Protein AF-A0A950KCS1-F1 (afdb_monomer)

Solvent-accessible surface area (backbone atoms only — not comparable to full-atom values): 5637 Å² total; per-residue (Å²): 140,82,80,82,80,74,81,78,84,79,77,82,72,83,78,90,73,86,90,78,87,80,94,79,75,80,83,79,76,65,76,73,75,63,72,41,43,82,72,50,71,60,78,54,34,31,34,21,35,25,68,80,41,62,67,54,26,52,52,53,35,34,56,56,17,46,78,66,68,21,42,51,40,84,76,49,76,58,86,51,38,38,36,26,38,25,37,78,119

Mean predicted aligned error: 13.8 Å

pLDDT: mean 78.56, std 21.39, range [35.41, 97.88]

Structure (mmCIF, N/CA/C/O backbone):
data_AF-A0A950KCS1-F1
#
_entry.id   AF-A0A950KCS1-F1
#
loop_
_atom_site.group_PDB
_atom_site.id
_atom_site.type_symbol
_atom_site.label_atom_id
_atom_site.label_alt_id
_atom_site.label_comp_id
_atom_site.label_asym_id
_atom_site.label_entity_id
_atom_site.label_seq_id
_atom_site.pdbx_PDB_ins_code
_atom_site.Cartn_x
_atom_site.Cartn_y
_atom_site.Cartn_z
_atom_site.occupancy
_atom_site.B_iso_or_equiv
_atom_site.auth_seq_id
_atom_site.auth_comp_id
_atom_site.auth_asym_id
_atom_site.auth_atom_id
_atom_site.pdbx_PDB_model_num
ATOM 1 N N . MET A 1 1 ? -4.292 21.567 -20.611 1.00 37.69 1 MET A N 1
ATOM 2 C CA . MET A 1 1 ? -3.448 20.480 -20.067 1.00 37.69 1 MET A CA 1
ATOM 3 C C . MET A 1 1 ? -2.318 21.130 -19.278 1.00 37.69 1 MET A C 1
ATOM 5 O O . MET A 1 1 ? -1.359 21.604 -19.870 1.00 37.69 1 MET A O 1
ATOM 9 N N . GLN A 1 2 ? -2.513 21.310 -17.971 1.00 37.50 2 GLN A N 1
ATOM 10 C CA . GLN A 1 2 ? -1.663 22.128 -17.101 1.00 37.50 2 GLN A CA 1
ATOM 11 C C . GLN A 1 2 ? -1.072 21.217 -16.024 1.00 37.50 2 GLN A C 1
ATOM 13 O O . GLN A 1 2 ? -1.792 20.710 -15.171 1.00 37.50 2 GLN A O 1
ATOM 18 N N . TRP A 1 3 ? 0.229 20.953 -16.119 1.00 35.41 3 TRP A N 1
ATOM 19 C CA . TRP A 1 3 ? 0.968 20.185 -15.120 1.00 35.41 3 TRP A CA 1
ATOM 20 C C . TRP A 1 3 ? 1.096 20.993 -13.818 1.00 35.41 3 TRP A C 1
ATOM 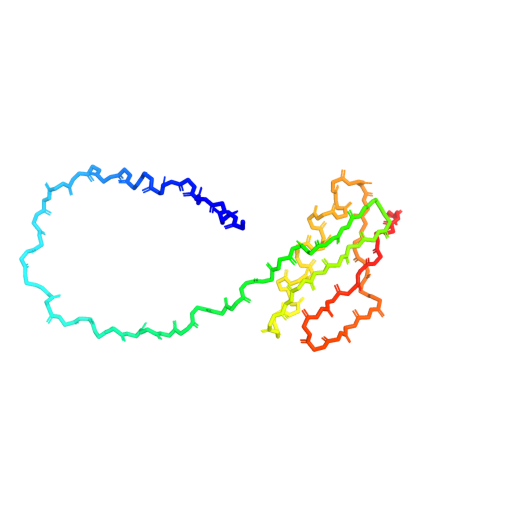22 O O . TRP A 1 3 ? 1.392 22.192 -13.885 1.00 35.41 3 TRP A O 1
ATOM 32 N N . PRO A 1 4 ? 0.916 20.381 -12.632 1.00 50.34 4 PRO A N 1
ATOM 33 C CA . PRO A 1 4 ? 1.100 21.076 -11.368 1.00 50.34 4 PRO A CA 1
ATOM 34 C C . PRO A 1 4 ? 2.587 21.383 -11.167 1.00 50.34 4 PRO A C 1
ATOM 36 O O . PRO A 1 4 ? 3.423 20.484 -11.049 1.00 50.34 4 PRO A O 1
ATOM 39 N N . ARG A 1 5 ? 2.926 22.677 -11.122 1.00 48.75 5 ARG A N 1
ATOM 40 C CA . ARG A 1 5 ? 4.243 23.139 -10.674 1.00 48.75 5 ARG A CA 1
ATOM 41 C C . ARG A 1 5 ? 4.415 22.705 -9.219 1.00 48.75 5 ARG A C 1
ATOM 43 O O . ARG A 1 5 ? 3.762 23.248 -8.331 1.00 48.75 5 ARG A O 1
ATOM 50 N N . ARG A 1 6 ? 5.264 21.703 -8.979 1.00 54.56 6 ARG A N 1
ATOM 51 C CA . ARG A 1 6 ? 5.630 21.276 -7.624 1.00 54.56 6 ARG A CA 1
ATOM 52 C C . ARG A 1 6 ? 6.266 22.459 -6.873 1.00 54.56 6 ARG A C 1
ATOM 54 O O . ARG A 1 6 ? 7.052 23.192 -7.480 1.00 54.56 6 ARG A O 1
ATOM 61 N N . PRO A 1 7 ? 5.922 22.677 -5.591 1.00 51.03 7 PRO A N 1
ATOM 62 C CA . PRO A 1 7 ? 6.446 23.788 -4.811 1.00 51.03 7 PRO A CA 1
ATOM 63 C C . PRO A 1 7 ? 7.964 23.674 -4.711 1.00 51.03 7 PRO A C 1
ATOM 65 O O . PRO A 1 7 ? 8.506 22.612 -4.403 1.00 51.03 7 PRO A O 1
ATOM 68 N N . GLY A 1 8 ? 8.636 24.781 -5.027 1.00 44.09 8 GLY A N 1
ATOM 69 C CA . GLY A 1 8 ? 10.085 24.873 -5.045 1.00 44.09 8 GLY A CA 1
ATOM 70 C C . GLY A 1 8 ? 10.686 24.381 -3.735 1.00 44.09 8 GLY A C 1
ATOM 71 O O . GLY A 1 8 ? 10.334 24.860 -2.656 1.00 44.09 8 GLY A O 1
ATOM 72 N N . CYS A 1 9 ? 11.622 23.440 -3.841 1.00 49.06 9 CYS A N 1
ATOM 73 C CA . CYS A 1 9 ? 12.512 23.085 -2.751 1.00 49.06 9 CYS A CA 1
ATOM 74 C C . CYS A 1 9 ? 13.319 24.332 -2.377 1.00 49.06 9 CYS A C 1
ATOM 76 O O . CYS A 1 9 ? 14.338 24.649 -2.989 1.00 49.06 9 CYS A O 1
ATOM 78 N N . ARG A 1 10 ? 12.846 25.067 -1.368 1.00 52.00 10 ARG A N 1
ATOM 79 C CA . ARG A 1 10 ? 13.603 26.121 -0.700 1.00 52.00 10 ARG A CA 1
ATOM 80 C C . ARG A 1 10 ? 14.689 25.422 0.125 1.00 52.00 10 ARG A C 1
ATOM 82 O O . ARG A 1 10 ? 14.516 25.182 1.315 1.00 52.00 10 ARG A O 1
ATOM 89 N N . PHE A 1 11 ? 15.781 25.021 -0.529 1.00 51.81 11 PHE A N 1
ATOM 90 C CA . PHE A 1 11 ? 16.959 24.481 0.146 1.00 51.81 11 PHE A CA 1
ATOM 91 C C . PHE A 1 11 ? 17.616 25.636 0.908 1.00 51.81 11 PHE A C 1
ATOM 93 O O . PHE A 1 11 ? 18.356 26.442 0.346 1.00 51.81 11 PHE A O 1
ATOM 100 N N . SER A 1 12 ? 17.265 25.762 2.189 1.00 52.22 12 SER A N 1
ATOM 101 C CA . SER A 1 12 ? 17.931 26.640 3.147 1.00 52.22 12 SER A CA 1
ATOM 102 C C . SER A 1 12 ? 19.394 26.207 3.262 1.00 52.22 12 SER A C 1
ATOM 104 O O . SER A 1 12 ? 19.721 25.254 3.964 1.00 52.22 12 SER A O 1
ATOM 106 N N . ARG A 1 13 ? 20.278 26.878 2.519 1.00 52.28 13 ARG A N 1
ATOM 107 C CA . ARG A 1 13 ? 21.734 26.717 2.593 1.00 52.28 13 ARG A CA 1
ATOM 108 C C . ARG A 1 13 ? 22.304 27.918 3.339 1.00 52.28 13 ARG A C 1
ATOM 110 O O . ARG A 1 13 ? 22.741 28.895 2.740 1.00 52.28 13 ARG A O 1
ATOM 117 N N . ARG A 1 14 ? 22.263 27.857 4.673 1.00 59.00 14 ARG A N 1
ATOM 118 C CA . ARG A 1 14 ? 23.244 28.583 5.490 1.00 59.00 14 ARG A CA 1
ATOM 119 C C . ARG A 1 14 ? 24.605 27.915 5.267 1.00 59.00 14 ARG A C 1
ATOM 121 O O . ARG A 1 14 ? 24.675 26.693 5.192 1.00 59.00 14 ARG A O 1
ATOM 128 N N . ASN A 1 15 ? 25.637 28.746 5.180 1.00 46.53 15 ASN A N 1
ATOM 129 C CA . ASN A 1 15 ? 27.056 28.439 4.969 1.00 46.53 15 ASN A CA 1
ATOM 130 C C . ASN A 1 15 ? 27.500 28.256 3.511 1.00 46.53 15 ASN A C 1
ATOM 132 O O . ASN A 1 15 ? 27.823 27.171 3.036 1.00 46.53 15 ASN A O 1
ATOM 136 N N . ALA A 1 16 ? 27.605 29.407 2.843 1.00 54.94 16 ALA A N 1
ATOM 137 C CA . ALA A 1 16 ? 28.646 29.671 1.863 1.00 54.94 16 ALA A CA 1
ATOM 138 C C . ALA A 1 16 ? 30.013 29.620 2.568 1.00 54.94 16 ALA A C 1
ATOM 140 O O . ALA A 1 16 ? 30.323 30.476 3.393 1.00 54.94 16 ALA A O 1
ATOM 141 N N . GLY A 1 17 ? 30.812 28.600 2.280 1.00 51.22 17 GLY A N 1
ATOM 142 C CA . GLY A 1 17 ? 32.150 28.474 2.839 1.00 51.22 17 GLY A CA 1
ATOM 143 C C . GLY A 1 17 ? 32.891 27.305 2.215 1.00 51.22 17 GLY A C 1
ATOM 144 O O . GLY A 1 17 ? 32.682 26.171 2.619 1.00 51.22 17 GLY A O 1
ATOM 145 N N . LEU A 1 18 ? 33.746 27.629 1.241 1.00 54.34 18 LEU A N 1
ATOM 146 C CA . LEU A 1 18 ? 34.880 26.831 0.762 1.00 54.34 18 LEU A CA 1
ATOM 147 C C . LEU A 1 18 ? 34.579 25.421 0.219 1.00 54.34 18 LEU A C 1
ATOM 149 O O . LEU A 1 18 ? 34.717 24.426 0.916 1.00 54.34 18 LEU A O 1
ATOM 153 N N . PHE A 1 19 ? 34.320 25.333 -1.087 1.00 45.72 19 PHE A N 1
ATOM 154 C CA . PHE A 1 19 ? 34.579 24.116 -1.867 1.00 45.72 19 PHE A CA 1
ATOM 155 C C . PHE A 1 19 ? 35.461 24.465 -3.068 1.00 45.72 19 PHE A C 1
ATOM 157 O O . PHE A 1 19 ? 34.992 24.642 -4.190 1.00 45.72 19 PHE A O 1
ATOM 164 N N . ALA A 1 20 ? 36.760 24.602 -2.804 1.00 54.50 20 ALA A N 1
ATOM 165 C CA . ALA A 1 20 ? 37.791 24.403 -3.810 1.00 54.50 20 ALA A CA 1
ATOM 166 C C . ALA A 1 20 ? 38.251 22.942 -3.710 1.00 54.50 20 ALA A C 1
ATOM 168 O O . ALA A 1 20 ? 38.494 22.460 -2.608 1.00 54.50 20 ALA A O 1
ATOM 169 N N . LEU A 1 21 ? 38.393 22.286 -4.865 1.00 52.78 21 LEU A N 1
ATOM 170 C CA . LEU A 1 21 ? 39.079 21.001 -5.061 1.00 52.78 21 LEU A CA 1
ATOM 171 C C . LEU A 1 21 ? 38.376 19.754 -4.505 1.00 52.78 21 LEU A C 1
ATOM 173 O O . LEU A 1 21 ? 38.795 19.204 -3.500 1.00 52.78 21 LEU A O 1
ATOM 177 N N . LEU A 1 22 ? 37.376 19.250 -5.235 1.00 52.22 22 LEU A N 1
ATOM 178 C CA . LEU A 1 22 ? 37.097 17.806 -5.371 1.00 52.22 22 LEU A CA 1
ATOM 179 C C . LEU A 1 22 ? 36.175 17.602 -6.584 1.00 52.22 22 LEU A C 1
ATOM 181 O O . LEU A 1 22 ? 34.998 17.271 -6.488 1.00 52.22 22 LEU A O 1
ATOM 185 N N . ALA A 1 23 ? 36.731 17.890 -7.760 1.00 54.44 23 ALA A N 1
ATOM 186 C CA . ALA A 1 23 ? 36.080 17.739 -9.054 1.00 54.44 23 ALA A CA 1
ATOM 187 C C . ALA A 1 23 ? 36.287 16.325 -9.620 1.00 54.44 23 ALA A C 1
ATOM 189 O O . ALA A 1 23 ? 36.829 16.196 -10.705 1.00 54.44 23 ALA A O 1
ATOM 190 N N . VAL A 1 24 ? 35.895 15.271 -8.896 1.00 56.28 24 VAL A N 1
ATOM 191 C CA . VAL A 1 24 ? 35.669 13.927 -9.468 1.00 56.28 24 VAL A CA 1
ATOM 192 C C . VAL A 1 24 ? 34.661 13.191 -8.580 1.00 56.28 24 VAL A C 1
ATOM 194 O O . VAL A 1 24 ? 35.030 12.406 -7.714 1.00 56.28 24 VAL A O 1
ATOM 197 N N . VAL A 1 25 ? 33.371 13.443 -8.776 1.00 56.12 25 VAL A N 1
ATOM 198 C CA . VAL A 1 25 ? 32.345 12.462 -8.406 1.00 56.12 25 VAL A CA 1
ATOM 199 C C . VAL A 1 25 ? 31.548 12.231 -9.672 1.00 56.12 25 VAL A C 1
ATOM 201 O O . VAL A 1 25 ? 30.856 13.129 -10.153 1.00 56.12 25 VAL A O 1
ATOM 204 N N . GLY A 1 26 ? 31.777 11.062 -10.269 1.00 50.53 26 GLY A N 1
ATOM 205 C CA . GLY A 1 26 ? 31.077 10.605 -11.454 1.00 50.53 26 GLY A CA 1
ATOM 206 C C . GLY A 1 26 ? 29.575 10.736 -11.251 1.00 50.53 26 GLY A C 1
ATOM 207 O O . GLY A 1 26 ? 29.038 10.444 -10.184 1.00 50.53 26 GLY A O 1
ATOM 208 N N . LEU A 1 27 ? 28.912 11.234 -12.286 1.00 54.28 27 LEU A N 1
ATOM 209 C CA . LEU A 1 27 ? 27.466 11.265 -12.390 1.00 54.28 27 LEU A CA 1
ATOM 210 C C . LEU A 1 27 ? 26.967 9.824 -12.550 1.00 54.28 27 LEU A C 1
ATOM 212 O O . LEU A 1 27 ? 26.620 9.409 -13.655 1.00 54.28 27 LEU A O 1
ATOM 216 N N . ASP A 1 28 ? 26.896 9.073 -11.453 1.00 46.19 28 ASP A N 1
ATOM 217 C CA . ASP A 1 28 ? 25.968 7.952 -11.337 1.00 46.19 28 ASP A CA 1
ATOM 218 C C . ASP A 1 28 ? 24.552 8.536 -11.378 1.00 46.19 28 ASP A C 1
ATOM 220 O O . ASP A 1 28 ? 23.874 8.740 -10.372 1.00 46.19 28 ASP A O 1
ATOM 224 N N . SER A 1 29 ? 24.097 8.837 -12.593 1.00 51.31 29 SER A N 1
ATOM 225 C CA . SER A 1 29 ? 22.689 9.027 -12.931 1.00 51.31 29 SER A CA 1
ATOM 226 C C . SER A 1 29 ? 22.003 7.659 -12.936 1.00 51.31 29 SER A C 1
ATOM 228 O O . SER A 1 29 ? 21.380 7.244 -13.909 1.00 51.31 29 SER A O 1
ATOM 230 N N . GLY A 1 30 ? 22.140 6.929 -11.826 1.00 49.91 30 GLY A N 1
ATOM 231 C CA . GLY A 1 30 ? 21.300 5.782 -11.546 1.00 49.91 30 GLY A CA 1
ATOM 232 C C . GLY A 1 30 ? 19.864 6.283 -11.538 1.00 49.91 30 GLY A C 1
ATOM 233 O O . GLY A 1 30 ? 19.528 7.186 -10.771 1.00 49.91 30 GLY A O 1
ATOM 234 N N . CYS A 1 31 ? 19.035 5.755 -12.440 1.00 61.62 31 CYS A N 1
ATOM 235 C CA . CYS A 1 31 ? 17.598 5.988 -12.418 1.00 61.62 31 CYS A CA 1
ATOM 236 C C . CYS A 1 31 ? 17.109 5.758 -10.988 1.00 61.62 31 CYS A C 1
ATOM 238 O O . CYS A 1 31 ? 17.180 4.636 -10.485 1.00 61.62 31 CYS A O 1
ATOM 240 N N . LEU A 1 32 ? 16.657 6.824 -10.318 1.00 66.31 32 LEU A N 1
ATOM 241 C CA . LEU A 1 32 ? 16.026 6.678 -9.014 1.00 66.31 32 LEU A CA 1
ATOM 242 C C . LEU A 1 32 ? 14.848 5.711 -9.200 1.00 66.31 32 LEU A C 1
ATOM 244 O O . LEU A 1 32 ? 14.055 5.925 -10.125 1.00 66.31 32 LEU A O 1
ATOM 248 N N . PRO A 1 33 ? 14.740 4.645 -8.386 1.00 65.00 33 PRO A N 1
ATOM 249 C CA . PRO A 1 33 ? 13.646 3.695 -8.508 1.00 65.00 33 PRO A CA 1
ATOM 250 C C . PRO A 1 33 ? 12.327 4.461 -8.433 1.00 65.00 33 PRO A C 1
ATOM 252 O O . PRO A 1 33 ? 12.149 5.314 -7.556 1.00 65.00 33 PRO A O 1
ATOM 255 N N . VAL A 1 34 ? 11.430 4.201 -9.389 1.00 77.00 34 VAL A N 1
ATOM 256 C CA . VAL A 1 34 ? 10.117 4.847 -9.426 1.00 77.00 34 VAL A CA 1
ATOM 257 C C . VAL A 1 34 ? 9.395 4.469 -8.140 1.00 77.00 34 VAL A C 1
ATOM 259 O O . VAL A 1 34 ? 9.045 3.312 -7.910 1.00 77.00 34 VAL A O 1
ATOM 262 N N . GLN A 1 35 ? 9.244 5.463 -7.270 1.00 85.81 35 GLN A N 1
ATOM 263 C CA . GLN A 1 35 ? 8.679 5.270 -5.949 1.00 85.81 35 GLN A CA 1
ATOM 264 C C . GLN A 1 35 ? 7.181 4.982 -6.088 1.00 85.81 35 GLN A C 1
ATOM 266 O O . GLN A 1 35 ? 6.522 5.674 -6.869 1.00 85.81 35 GLN A O 1
ATOM 271 N N . PRO A 1 36 ? 6.633 3.994 -5.361 1.00 92.00 36 PRO A N 1
ATOM 272 C CA . PRO A 1 36 ? 5.209 3.695 -5.416 1.00 92.00 36 PRO A CA 1
ATOM 273 C C . PRO A 1 36 ? 4.357 4.920 -5.067 1.00 92.00 36 PRO A C 1
ATOM 275 O O . PRO A 1 36 ? 4.795 5.793 -4.316 1.00 92.00 36 PRO A O 1
ATOM 278 N N . TRP A 1 37 ? 3.139 5.000 -5.599 1.00 93.88 37 TRP A N 1
ATOM 279 C CA . TRP A 1 37 ? 2.225 6.118 -5.347 1.00 93.88 37 TRP A CA 1
ATOM 280 C C . TRP A 1 37 ? 0.772 5.651 -5.248 1.00 93.88 37 TRP A C 1
ATOM 282 O O . TRP A 1 37 ? 0.349 4.743 -5.959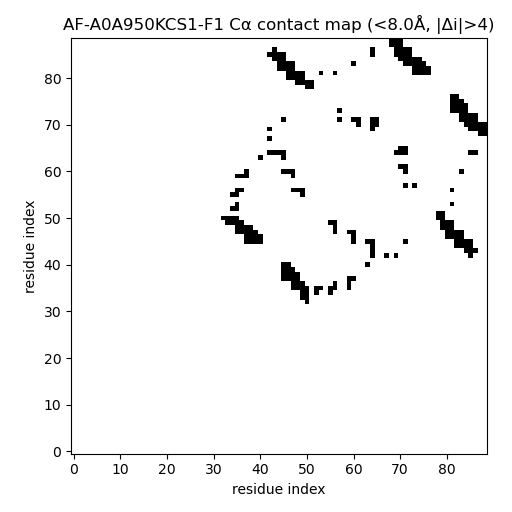 1.00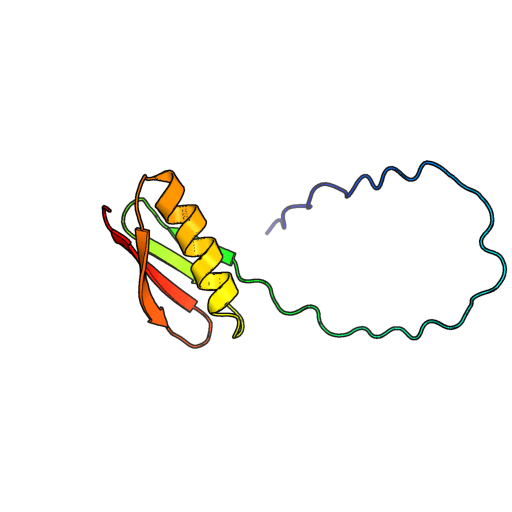 93.88 37 TRP A O 1
ATOM 292 N N . LEU A 1 38 ? -0.018 6.296 -4.385 1.00 95.69 38 LEU A N 1
ATOM 293 C CA . LEU A 1 38 ? -1.461 6.059 -4.313 1.00 95.69 38 LEU A CA 1
ATOM 294 C C . LEU A 1 38 ? -2.112 6.575 -5.603 1.00 95.69 38 LEU A C 1
ATOM 296 O O . LEU A 1 38 ? -2.060 7.772 -5.890 1.00 95.69 38 LEU A O 1
ATOM 300 N N . ARG A 1 39 ? -2.704 5.673 -6.387 1.00 95.00 39 ARG A N 1
ATOM 301 C CA . ARG A 1 39 ? -3.455 6.019 -7.598 1.00 95.00 39 ARG A CA 1
ATOM 302 C C . ARG A 1 39 ? -4.872 6.445 -7.236 1.00 95.00 39 ARG A C 1
ATOM 304 O O . ARG A 1 39 ? -5.331 7.495 -7.676 1.00 95.00 39 ARG A O 1
ATOM 311 N N . GLN A 1 40 ? -5.543 5.623 -6.436 1.00 94.25 40 GLN A N 1
ATOM 312 C CA . GLN A 1 40 ? -6.909 5.833 -5.974 1.00 94.25 40 GLN A CA 1
ATOM 313 C C . GLN A 1 40 ? -7.129 5.044 -4.681 1.00 94.25 40 GLN A C 1
ATOM 315 O O . GLN A 1 40 ? -6.468 4.039 -4.452 1.00 94.25 40 GLN A O 1
ATOM 320 N N . GLY A 1 41 ? -8.047 5.483 -3.827 1.00 93.44 41 GLY A N 1
ATOM 321 C CA . GLY A 1 41 ? -8.434 4.722 -2.645 1.00 93.44 41 GLY A CA 1
ATOM 322 C C . GLY A 1 41 ? -9.527 5.415 -1.845 1.00 93.44 41 GLY A C 1
ATOM 323 O O . GLY A 1 41 ? -9.714 6.627 -1.948 1.00 93.44 41 GLY A O 1
ATOM 324 N N . ASP A 1 42 ? -10.231 4.628 -1.043 1.00 94.62 42 ASP A N 1
ATOM 325 C CA . ASP A 1 42 ? -11.248 5.051 -0.085 1.00 94.62 42 ASP A CA 1
ATOM 326 C C . ASP A 1 42 ? -11.058 4.303 1.249 1.00 94.62 42 ASP A C 1
ATOM 328 O O . ASP A 1 42 ? -9.986 3.759 1.515 1.00 94.62 42 ASP A O 1
ATOM 332 N N . ALA A 1 43 ? -12.072 4.304 2.117 1.00 95.56 43 ALA A N 1
ATOM 333 C CA . ALA A 1 43 ? -12.005 3.633 3.414 1.00 95.56 43 ALA A CA 1
ATOM 334 C C . ALA A 1 43 ? -11.957 2.096 3.320 1.00 95.56 43 ALA A C 1
ATOM 336 O O . ALA A 1 43 ? -11.637 1.442 4.307 1.00 95.56 43 ALA A O 1
ATOM 337 N N . ASN A 1 44 ? -12.294 1.507 2.173 1.00 97.06 44 ASN A N 1
ATOM 338 C CA . ASN A 1 44 ? -12.387 0.064 1.964 1.00 97.06 44 ASN A CA 1
ATOM 339 C C . ASN A 1 44 ? -11.324 -0.473 1.008 1.00 97.06 44 ASN A C 1
ATOM 341 O O . ASN A 1 44 ? -11.019 -1.658 1.083 1.00 97.06 44 ASN A O 1
ATOM 345 N N . SER A 1 45 ? -10.753 0.355 0.13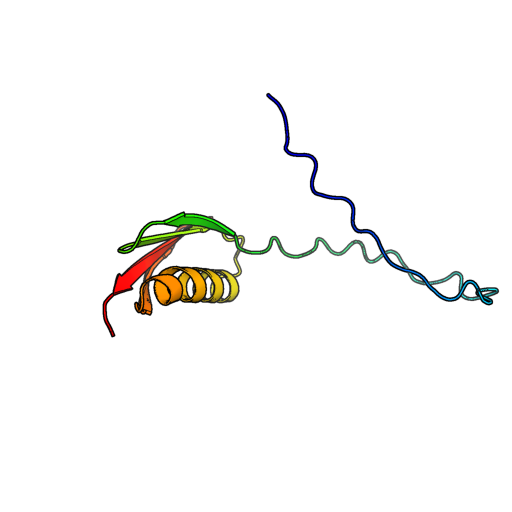4 1.00 96.12 45 SER A N 1
ATOM 346 C CA . SER A 1 45 ? -9.740 -0.092 -0.825 1.00 96.12 45 SER A CA 1
ATOM 347 C C . SER A 1 45 ? -8.655 0.950 -1.083 1.00 96.12 45 SER A C 1
ATOM 349 O O . SER A 1 45 ? -8.878 2.154 -0.963 1.00 96.12 45 SER A O 1
ATOM 351 N N . ALA A 1 46 ? -7.466 0.483 -1.453 1.00 97.31 46 ALA A N 1
ATOM 352 C CA . ALA A 1 46 ? -6.347 1.309 -1.875 1.00 97.31 46 ALA A CA 1
ATOM 353 C C . ALA A 1 46 ? -5.665 0.682 -3.090 1.00 97.31 46 ALA A C 1
ATOM 355 O O . ALA A 1 46 ? -5.261 -0.480 -3.076 1.00 97.31 46 ALA A O 1
ATOM 356 N N . GLU A 1 47 ? -5.502 1.476 -4.134 1.00 97.50 47 GLU A N 1
ATOM 357 C CA . GLU A 1 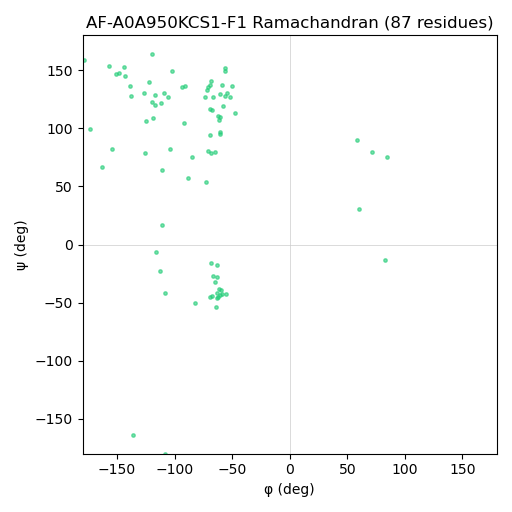47 ? -4.815 1.098 -5.352 1.00 97.50 47 GLU A CA 1
ATOM 358 C C . GLU A 1 47 ? -3.513 1.881 -5.482 1.00 97.50 47 GLU A C 1
ATOM 360 O O . GLU A 1 47 ? -3.498 3.117 -5.520 1.00 97.50 47 GLU A O 1
ATOM 365 N N . ILE A 1 48 ? -2.410 1.146 -5.566 1.00 97.19 48 ILE A N 1
ATOM 366 C CA . ILE A 1 48 ? -1.062 1.692 -5.538 1.00 97.19 48 ILE A CA 1
ATOM 367 C C . ILE A 1 48 ? -0.368 1.396 -6.860 1.00 97.19 48 ILE A C 1
ATOM 369 O O . ILE A 1 48 ? -0.179 0.235 -7.215 1.00 97.19 48 ILE A O 1
ATOM 373 N N . GLY A 1 49 ? 0.041 2.442 -7.574 1.00 95.31 49 GLY A N 1
ATOM 374 C CA . GLY A 1 49 ? 0.967 2.305 -8.692 1.00 95.31 49 GLY A CA 1
ATOM 375 C C . GLY A 1 49 ? 2.362 1.978 -8.169 1.00 95.31 49 GLY A C 1
ATOM 376 O O . GLY A 1 49 ? 2.822 2.606 -7.212 1.00 95.31 49 GLY A O 1
ATOM 377 N N . TYR A 1 50 ? 3.032 0.991 -8.756 1.00 92.31 50 TYR A N 1
ATOM 378 C CA . TYR A 1 50 ? 4.374 0.585 -8.347 1.00 92.31 50 TYR A CA 1
ATOM 379 C C . TYR A 1 50 ? 5.180 0.055 -9.535 1.00 92.31 50 TYR A C 1
ATOM 381 O O . TYR A 1 50 ? 4.632 -0.555 -10.442 1.00 92.31 50 TYR A O 1
ATOM 389 N N . ALA A 1 51 ? 6.496 0.272 -9.523 1.00 89.94 51 ALA A N 1
ATOM 390 C CA . ALA A 1 51 ? 7.411 -0.225 -10.553 1.00 89.94 51 ALA A CA 1
ATOM 391 C C . ALA A 1 51 ? 8.315 -1.322 -9.973 1.00 89.94 51 ALA A C 1
ATOM 393 O O . ALA A 1 51 ? 9.520 -1.139 -9.804 1.00 89.94 51 ALA A O 1
ATOM 394 N N . GLY A 1 52 ? 7.713 -2.438 -9.559 1.00 86.00 52 GLY A N 1
ATOM 395 C CA . GLY A 1 52 ? 8.426 -3.572 -8.954 1.00 86.00 52 GLY A CA 1
ATOM 396 C C . GLY A 1 52 ? 8.726 -3.448 -7.451 1.00 86.00 52 GLY A C 1
ATOM 397 O 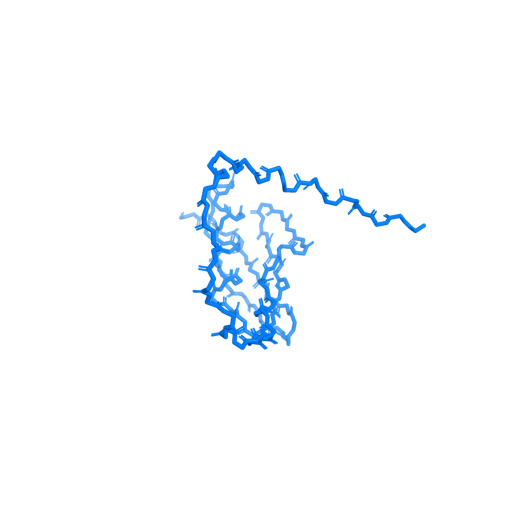O . GLY A 1 52 ? 9.001 -4.459 -6.810 1.00 86.00 52 GLY A O 1
ATOM 398 N N . ASP A 1 53 ? 8.592 -2.262 -6.846 1.00 90.31 53 ASP A N 1
ATOM 399 C CA . ASP A 1 53 ? 8.689 -2.077 -5.386 1.00 90.31 53 ASP A CA 1
ATOM 400 C C . ASP A 1 53 ? 7.352 -2.346 -4.663 1.00 90.31 53 ASP A C 1
ATOM 402 O O . ASP A 1 53 ? 6.641 -1.436 -4.225 1.00 90.31 53 ASP A O 1
ATOM 406 N N . LEU A 1 54 ? 6.999 -3.627 -4.524 1.00 92.19 54 LEU A N 1
ATOM 407 C CA . LEU A 1 54 ? 5.779 -4.038 -3.818 1.00 92.19 54 LEU A CA 1
ATOM 408 C C . LEU A 1 54 ? 5.832 -3.723 -2.309 1.00 92.19 54 LEU A C 1
ATOM 410 O O . LEU A 1 54 ? 4.795 -3.497 -1.676 1.00 92.19 54 LEU A O 1
ATOM 414 N N . GLN A 1 55 ? 7.028 -3.671 -1.710 1.00 93.56 55 GLN A N 1
ATOM 415 C CA . GLN A 1 55 ? 7.171 -3.308 -0.297 1.00 93.56 55 GLN A CA 1
ATOM 416 C C . GLN A 1 55 ? 6.832 -1.837 -0.063 1.00 93.56 55 GLN A C 1
ATOM 418 O O . GLN A 1 55 ? 6.089 -1.516 0.869 1.00 93.56 55 GLN A O 1
ATOM 423 N N . GLY A 1 56 ? 7.332 -0.941 -0.916 1.00 93.25 56 GLY A N 1
ATOM 424 C CA . GLY A 1 56 ? 6.934 0.460 -0.904 1.00 93.25 56 GLY A CA 1
ATOM 425 C C . GLY A 1 56 ? 5.433 0.617 -1.149 1.00 93.25 56 GLY A C 1
ATOM 426 O O . GLY A 1 56 ? 4.786 1.395 -0.446 1.00 93.25 56 GLY A O 1
ATOM 427 N N . ALA A 1 57 ? 4.851 -0.187 -2.046 1.00 95.12 57 ALA A N 1
ATOM 428 C CA . ALA A 1 57 ? 3.414 -0.158 -2.298 1.00 95.12 57 ALA A CA 1
ATOM 429 C C . ALA A 1 57 ? 2.595 -0.544 -1.054 1.00 95.12 57 ALA A C 1
ATOM 431 O O . ALA A 1 57 ? 1.672 0.169 -0.663 1.00 95.12 57 ALA A O 1
ATOM 432 N N . THR A 1 58 ? 3.002 -1.615 -0.369 1.00 96.19 58 THR A N 1
ATOM 433 C CA . THR A 1 58 ? 2.377 -2.077 0.881 1.00 96.19 58 THR A CA 1
ATOM 434 C C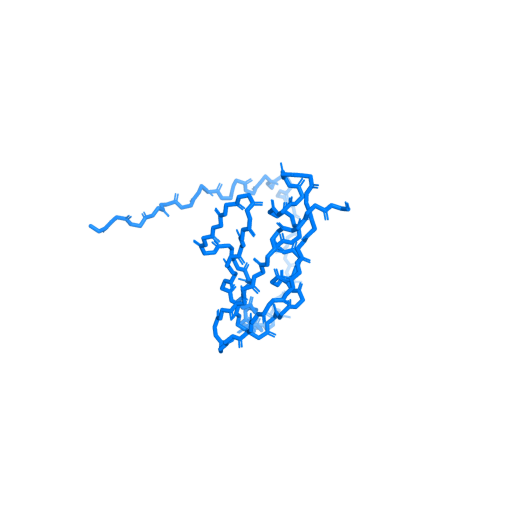 . THR A 1 58 ? 2.479 -1.026 1.984 1.00 96.19 58 THR A C 1
ATOM 436 O O . THR A 1 58 ? 1.533 -0.821 2.743 1.00 96.19 58 THR A O 1
ATOM 439 N N . ARG A 1 59 ? 3.608 -0.310 2.060 1.00 96.44 59 ARG A N 1
ATOM 440 C CA . ARG A 1 59 ? 3.797 0.782 3.022 1.00 96.44 59 ARG A CA 1
ATOM 441 C C . ARG A 1 59 ? 2.811 1.924 2.780 1.00 96.44 59 ARG A C 1
ATOM 443 O O . ARG A 1 59 ? 2.207 2.397 3.739 1.00 96.44 59 ARG A O 1
ATOM 450 N N . ILE A 1 60 ? 2.633 2.344 1.526 1.00 96.38 60 ILE A N 1
ATOM 451 C CA . ILE A 1 60 ? 1.690 3.418 1.178 1.00 96.38 60 ILE A CA 1
ATOM 452 C C . ILE A 1 60 ? 0.247 2.975 1.419 1.00 96.38 60 ILE A C 1
ATOM 454 O O . ILE A 1 60 ?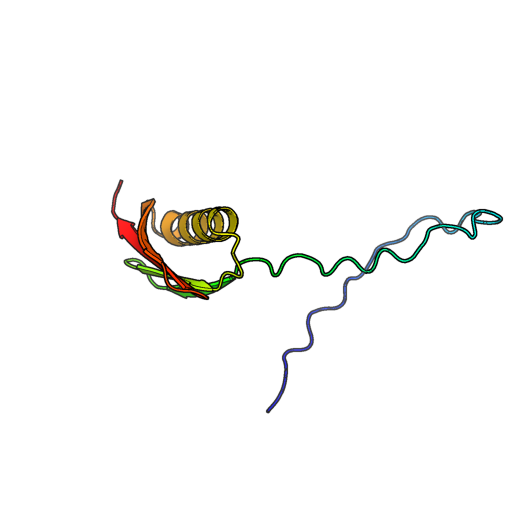 -0.514 3.720 2.032 1.00 96.38 60 ILE A O 1
ATOM 458 N N . ALA A 1 61 ? -0.121 1.754 1.021 1.00 97.19 61 ALA A N 1
ATOM 459 C CA . ALA A 1 61 ? -1.448 1.211 1.309 1.00 97.19 61 ALA A CA 1
ATOM 460 C C . ALA A 1 61 ? -1.723 1.155 2.819 1.00 97.19 61 ALA A C 1
ATOM 462 O O . ALA A 1 61 ? -2.793 1.555 3.272 1.00 97.19 61 ALA A O 1
ATOM 463 N N . GLY A 1 6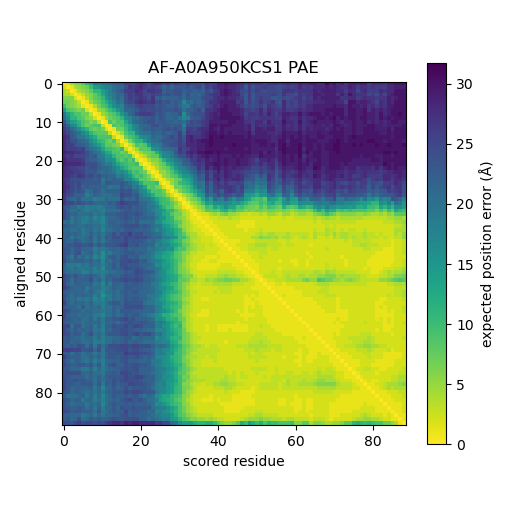2 ? -0.738 0.728 3.615 1.00 97.12 62 GLY A N 1
ATOM 464 C CA . GLY A 1 62 ? -0.830 0.719 5.072 1.00 97.12 62 GLY A CA 1
ATOM 465 C C . GLY A 1 62 ? -1.046 2.113 5.661 1.00 97.12 62 GLY A C 1
ATOM 466 O O . GLY A 1 62 ? -1.899 2.276 6.528 1.00 97.12 62 GLY A O 1
ATOM 467 N N . GLN A 1 63 ? -0.324 3.124 5.167 1.00 96.81 63 GLN A N 1
ATOM 468 C CA . GLN A 1 63 ? -0.513 4.520 5.578 1.00 96.81 63 GLN A CA 1
ATOM 469 C C . GLN A 1 63 ? -1.909 5.045 5.217 1.00 96.81 63 GLN A C 1
ATOM 471 O O . GLN A 1 63 ? -2.534 5.709 6.041 1.00 96.81 63 GLN A O 1
ATOM 476 N N . HIS A 1 64 ? -2.410 4.717 4.022 1.00 96.75 64 HIS A N 1
ATOM 477 C CA . HIS A 1 64 ? -3.751 5.100 3.573 1.00 96.75 64 HIS A CA 1
ATOM 478 C C . HIS A 1 64 ? -4.845 4.451 4.429 1.00 96.75 64 HIS A C 1
ATOM 480 O O . HIS A 1 64 ? -5.665 5.157 5.007 1.00 96.75 64 HIS A O 1
ATOM 486 N N . CYS A 1 65 ? -4.831 3.124 4.594 1.00 97.00 65 CYS A N 1
ATOM 487 C CA . CYS A 1 65 ? -5.842 2.430 5.398 1.00 97.00 65 CYS A CA 1
ATOM 488 C C . CYS A 1 65 ? -5.778 2.820 6.886 1.00 97.00 65 CYS A C 1
ATOM 490 O O . CYS A 1 65 ? -6.814 2.893 7.549 1.00 97.00 65 CYS A O 1
ATOM 492 N N . ALA A 1 66 ? -4.587 3.124 7.417 1.00 96.75 66 ALA A N 1
ATOM 493 C CA . ALA A 1 66 ? -4.430 3.555 8.804 1.00 96.75 66 ALA A CA 1
ATOM 494 C C . ALA A 1 66 ? -5.150 4.879 9.108 1.00 96.75 66 ALA A C 1
ATOM 496 O O . ALA A 1 66 ? -5.595 5.065 10.239 1.00 96.75 66 ALA A O 1
ATOM 497 N N . ALA A 1 67 ? -5.331 5.759 8.115 1.00 95.56 67 ALA A N 1
ATOM 498 C CA . ALA A 1 67 ? -6.116 6.988 8.266 1.00 95.56 67 ALA A CA 1
ATOM 499 C C . ALA A 1 67 ? -7.605 6.721 8.572 1.00 95.56 67 ALA A C 1
ATOM 501 O O . ALA A 1 67 ? -8.295 7.607 9.069 1.00 95.56 67 ALA A O 1
ATOM 502 N N . TYR A 1 68 ? -8.079 5.500 8.309 1.00 95.94 68 TYR A N 1
ATOM 503 C CA . TYR A 1 68 ? -9.441 5.033 8.575 1.00 95.94 68 TYR A CA 1
ATOM 504 C C . TYR A 1 68 ? -9.504 3.989 9.700 1.00 95.94 68 TYR A C 1
ATOM 506 O O . TYR A 1 68 ? -10.487 3.259 9.788 1.00 95.94 68 TYR A O 1
ATOM 514 N N . GLU A 1 69 ? -8.452 3.868 10.520 1.00 95.81 69 GLU A N 1
ATOM 515 C CA . GLU A 1 69 ? -8.319 2.840 11.570 1.00 95.81 69 GLU A CA 1
ATOM 516 C C . GLU A 1 69 ? -8.358 1.392 11.038 1.00 95.81 69 GLU A C 1
ATOM 518 O O . GLU A 1 69 ? -8.777 0.456 11.721 1.00 95.81 69 GLU A O 1
ATOM 523 N N . ARG A 1 70 ? -7.886 1.190 9.803 1.00 96.94 70 ARG A N 1
ATOM 524 C CA . ARG A 1 70 ? -7.933 -0.094 9.091 1.00 96.94 70 ARG A CA 1
ATOM 525 C C . ARG A 1 70 ? -6.549 -0.613 8.721 1.00 96.94 70 ARG A C 1
ATOM 527 O O . ARG A 1 70 ? -5.557 0.115 8.736 1.00 96.94 70 ARG A O 1
ATOM 534 N N . VAL A 1 71 ? -6.488 -1.895 8.376 1.00 96.94 71 VAL A N 1
ATOM 535 C CA . VAL A 1 71 ? -5.278 -2.605 7.949 1.00 96.94 71 VAL A CA 1
ATOM 536 C C . VAL A 1 71 ? -5.368 -2.925 6.465 1.00 96.94 71 VAL A C 1
ATOM 538 O O . VAL A 1 71 ? -6.364 -3.476 6.003 1.00 96.94 71 VAL A O 1
ATOM 541 N N . ALA A 1 72 ? -4.306 -2.599 5.733 1.00 97.19 72 ALA A N 1
ATOM 542 C CA . ALA A 1 72 ? -4.177 -2.946 4.326 1.00 97.19 72 ALA A CA 1
ATOM 543 C C . ALA A 1 72 ? -3.883 -4.443 4.160 1.00 97.19 72 ALA A C 1
ATOM 545 O O . ALA A 1 72 ? -2.915 -4.961 4.722 1.00 97.19 72 ALA A O 1
ATOM 546 N N . ARG A 1 73 ? -4.682 -5.126 3.341 1.00 97.12 73 ARG A N 1
ATOM 547 C CA . ARG A 1 73 ? -4.472 -6.513 2.926 1.00 97.12 73 ARG A CA 1
ATOM 548 C C . ARG A 1 73 ? -4.329 -6.564 1.414 1.00 97.12 73 ARG A C 1
ATOM 550 O O . ARG A 1 73 ? -5.228 -6.141 0.703 1.00 97.12 73 ARG A O 1
ATOM 557 N N . LEU A 1 74 ? -3.210 -7.087 0.924 1.00 96.75 74 LEU A N 1
ATOM 558 C CA . LEU A 1 74 ? -2.992 -7.246 -0.512 1.00 96.75 74 LEU A CA 1
ATOM 559 C C . LEU A 1 74 ? -3.964 -8.288 -1.080 1.00 96.75 74 LEU A C 1
ATOM 561 O O . LEU A 1 74 ? -4.026 -9.411 -0.577 1.00 96.75 74 LEU A O 1
ATOM 565 N N . VAL A 1 75 ? -4.699 -7.911 -2.124 1.00 97.06 75 VAL A N 1
ATOM 566 C CA . VAL A 1 75 ? -5.699 -8.768 -2.784 1.00 97.06 75 VAL A CA 1
ATOM 567 C C . VAL A 1 75 ? -5.213 -9.212 -4.154 1.00 97.06 75 VAL A C 1
ATOM 569 O O . VAL A 1 75 ? -5.393 -10.366 -4.541 1.00 97.06 75 VAL A O 1
ATOM 572 N N . ARG A 1 76 ? -4.599 -8.292 -4.903 1.00 95.50 76 ARG A N 1
ATOM 573 C CA . ARG A 1 76 ? -4.134 -8.532 -6.269 1.00 95.50 76 ARG A CA 1
ATOM 574 C C . ARG A 1 76 ? -2.927 -7.662 -6.590 1.00 95.50 76 ARG A C 1
ATOM 576 O O . ARG A 1 76 ? -2.847 -6.520 -6.151 1.00 95.50 76 ARG A O 1
ATOM 583 N N . THR A 1 77 ? -2.035 -8.194 -7.413 1.00 95.94 77 THR A N 1
ATOM 584 C CA . THR A 1 77 ? -0.930 -7.461 -8.035 1.00 95.94 77 THR A CA 1
ATOM 585 C C . THR A 1 77 ? -0.968 -7.668 -9.539 1.00 95.94 77 THR A C 1
ATOM 587 O O . THR A 1 77 ? -1.024 -8.810 -9.993 1.00 95.94 77 THR A O 1
ATOM 590 N N . ASP A 1 78 ? -0.887 -6.573 -10.276 1.00 94.19 78 ASP A N 1
ATOM 591 C CA . ASP A 1 78 ? -0.625 -6.515 -11.709 1.00 94.19 78 ASP A CA 1
ATOM 592 C C . ASP A 1 78 ? 0.797 -5.968 -11.943 1.00 94.19 78 ASP A C 1
ATOM 594 O O . ASP A 1 78 ? 1.512 -5.655 -10.994 1.00 94.19 78 ASP A O 1
ATOM 598 N N . LEU A 1 79 ? 1.217 -5.840 -13.205 1.00 90.19 79 LEU A N 1
ATOM 599 C CA . LEU A 1 79 ? 2.557 -5.350 -13.571 1.00 90.19 79 LEU A CA 1
ATOM 600 C C . LEU A 1 79 ? 2.890 -3.974 -12.972 1.00 90.19 79 LEU A C 1
ATOM 602 O O . LEU A 1 79 ? 3.995 -3.787 -12.468 1.00 90.19 79 LEU A O 1
ATOM 606 N N . ASP A 1 80 ? 1.925 -3.051 -13.002 1.00 91.56 80 ASP A N 1
ATOM 607 C CA . ASP A 1 80 ? 2.125 -1.653 -12.602 1.00 91.56 80 ASP A CA 1
ATOM 608 C C . ASP A 1 80 ? 1.289 -1.243 -11.376 1.00 91.56 80 ASP A C 1
ATOM 610 O O . ASP A 1 80 ? 1.429 -0.124 -10.877 1.00 91.56 80 ASP A O 1
ATOM 614 N N . PHE A 1 81 ? 0.394 -2.116 -10.892 1.00 94.81 81 PHE A N 1
ATOM 615 C CA . PHE A 1 81 ? -0.600 -1.777 -9.866 1.00 94.81 81 PHE A CA 1
ATOM 616 C C . PHE A 1 81 ? -0.770 -2.874 -8.821 1.00 94.81 81 PHE A C 1
ATOM 618 O O . PHE A 1 81 ? -0.877 -4.053 -9.141 1.00 94.81 81 PHE A O 1
ATOM 625 N N . ALA A 1 82 ? -0.841 -2.481 -7.556 1.00 96.81 82 ALA A N 1
ATOM 626 C CA . ALA A 1 82 ? -1.166 -3.354 -6.441 1.00 96.81 82 ALA A CA 1
ATOM 627 C C . ALA A 1 82 ? -2.465 -2.878 -5.785 1.00 96.81 82 ALA A C 1
ATOM 629 O O . ALA A 1 82 ? -2.608 -1.703 -5.440 1.00 96.81 82 ALA A O 1
ATOM 630 N N . TYR A 1 83 ? -3.402 -3.805 -5.611 1.00 97.56 83 TYR A N 1
ATOM 631 C CA . TYR A 1 83 ? -4.719 -3.561 -5.038 1.00 97.56 83 TYR A CA 1
ATOM 632 C C . TYR A 1 83 ? -4.773 -4.125 -3.625 1.00 97.56 83 TYR A C 1
ATOM 634 O O . TYR A 1 83 ? -4.490 -5.307 -3.394 1.00 97.56 83 TYR A O 1
ATOM 642 N N . PHE A 1 84 ? -5.172 -3.274 -2.691 1.00 97.75 84 PHE A N 1
ATOM 643 C CA . PHE A 1 84 ? -5.289 -3.590 -1.280 1.00 97.75 84 PHE A CA 1
ATOM 644 C C . PHE A 1 84 ? -6.714 -3.336 -0.800 1.00 97.75 84 PHE A C 1
ATOM 646 O O . PHE A 1 84 ? -7.303 -2.308 -1.126 1.00 97.75 84 PHE A O 1
ATOM 653 N N . ASP A 1 85 ? -7.223 -4.231 0.040 1.00 97.88 85 ASP A N 1
ATOM 654 C CA . ASP A 1 85 ? -8.430 -3.999 0.826 1.00 97.88 85 ASP A CA 1
ATOM 655 C C . ASP A 1 85 ? -8.047 -3.387 2.173 1.00 97.88 85 ASP A C 1
ATOM 657 O O . ASP A 1 85 ? -7.120 -3.848 2.843 1.00 97.88 85 ASP A O 1
ATOM 661 N N . CYS A 1 86 ? -8.788 -2.370 2.597 1.00 97.44 86 CYS A N 1
ATOM 662 C CA . CYS A 1 86 ? -8.713 -1.812 3.937 1.00 97.44 86 CYS A CA 1
ATOM 663 C C . CYS A 1 86 ? -9.745 -2.518 4.824 1.00 97.44 86 CYS A C 1
ATOM 665 O O . CYS A 1 86 ? -10.950 -2.250 4.758 1.00 97.44 86 CYS A O 1
ATOM 667 N N . LEU A 1 87 ? -9.272 -3.414 5.685 1.00 96.62 87 LEU A N 1
ATOM 668 C CA . LEU A 1 87 ? -10.114 -4.188 6.595 1.00 96.62 87 LEU A CA 1
ATOM 669 C C . LEU A 1 87 ? -10.058 -3.614 8.018 1.00 96.62 87 LEU A C 1
ATOM 671 O O . LEU A 1 87 ? -9.026 -3.061 8.403 1.00 96.62 87 LEU A O 1
ATOM 675 N N . PRO A 1 88 ? -11.132 -3.730 8.819 1.00 94.00 88 PRO A N 1
ATOM 676 C CA . PRO A 1 88 ? -11.061 -3.435 10.248 1.00 94.00 88 PRO A CA 1
ATOM 677 C C . PRO A 1 88 ? -9.973 -4.288 10.914 1.00 94.00 88 PRO A C 1
ATOM 679 O O . PRO A 1 88 ? -9.698 -5.398 10.450 1.00 94.00 88 PRO A O 1
ATOM 682 N N . ARG A 1 89 ? -9.350 -3.757 11.970 1.00 81.00 89 ARG A N 1
ATOM 683 C CA . ARG A 1 89 ? -8.436 -4.537 12.815 1.00 81.00 89 ARG A CA 1
ATOM 684 C C . ARG A 1 89 ? -9.145 -5.666 13.550 1.00 81.00 89 ARG A C 1
ATOM 686 O O . ARG A 1 89 ? -10.322 -5.471 13.922 1.00 81.00 89 ARG A O 1
#

Sequence (89 aa):
MQWPRRPGCRFSRRNAGLFALLAVVGLDSGCLPVQPWLRQGDANSAEIGYAGDLQGATRIAGQHCAAYERVARLVRTDLDFAYFDCLPR

Foldseek 3Di:
DDDDDDPDPPPPDDDPDDDDDDPDDDPPPPPDAPQKDFPDDDLFKTKIFHQPPVVSRLVVQQVVNVVNQFHWDFDDDDNGMTMTTTHHD

Secondary structure (DSSP, 8-state):
-----PPP------------S---------------EEEEE-SSEEEEE-SS-HHHHHHHHHHHHHTTTEEEEEEEE-SSEEEEEEEE-

Nearest PDB structures (foldseek):
  4v5o-assembly2_BF  TM=5.199E-01  e=6.297E-01  Tetrahymena thermophila
  4uer-assembly1_F  TM=4.378E-01  e=3.240E-01  Lachancea kluyveri
  1js6-assembly1_B  TM=3.772E-01  e=1.398E+00  Sus scrofa
  2if1-assembly1_A  TM=3.302E-01  e=1.224E+00  Homo sapiens
  3rbl-assembly1_B  TM=3.791E-01  e=1.948E+00  Homo sapiens

Radius of gyration: 19.33 Å; Cα contacts (8 Å, |Δi|>4): 130; chains: 1; bounding box: 52×38×33 Å